Protein AF-A0A925A5L8-F1 (afdb_monomer_lite)

Structure (mmCIF, N/CA/C/O backbone):
data_AF-A0A925A5L8-F1
#
_entry.id   AF-A0A925A5L8-F1
#
loop_
_atom_site.group_PDB
_atom_site.id
_atom_site.type_symbol
_atom_site.label_atom_id
_atom_site.label_alt_id
_atom_site.label_comp_id
_atom_site.label_asym_id
_atom_site.label_entity_id
_atom_site.label_seq_id
_atom_site.pdbx_PDB_ins_code
_atom_site.Cartn_x
_atom_site.Cartn_y
_atom_site.Cartn_z
_atom_site.occupancy
_atom_site.B_iso_or_equiv
_atom_site.auth_seq_id
_atom_site.auth_comp_id
_atom_site.auth_asym_id
_atom_site.auth_atom_id
_atom_site.pdbx_PDB_model_num
ATOM 1 N N . LEU A 1 1 ? 7.480 6.476 -5.214 1.00 48.09 1 LEU A N 1
ATOM 2 C CA . LEU A 1 1 ? 8.829 6.041 -4.747 1.00 48.09 1 LEU A CA 1
ATOM 3 C C . LEU A 1 1 ? 9.610 5.306 -5.836 1.00 48.09 1 LEU A C 1
ATOM 5 O O . LEU A 1 1 ? 10.819 5.448 -5.849 1.00 48.09 1 LEU A O 1
ATOM 9 N N . SER A 1 2 ? 8.971 4.577 -6.761 1.00 47.75 2 SER A N 1
ATOM 10 C CA . SER A 1 2 ? 9.674 3.862 -7.842 1.00 47.75 2 SER A CA 1
ATOM 11 C C . SER A 1 2 ? 10.410 4.796 -8.811 1.00 47.75 2 SER A C 1
ATOM 13 O O . SER A 1 2 ? 11.570 4.547 -9.105 1.00 47.75 2 SER A O 1
ATOM 15 N N . MET A 1 3 ? 9.821 5.923 -9.235 1.00 49.47 3 MET A N 1
ATOM 16 C CA . MET A 1 3 ? 10.511 6.855 -10.150 1.00 49.47 3 MET A CA 1
ATOM 17 C C . MET A 1 3 ? 11.593 7.700 -9.459 1.00 49.47 3 MET A C 1
ATOM 19 O O . MET A 1 3 ? 12.655 7.947 -10.024 1.00 49.47 3 MET A O 1
ATOM 23 N N . VAL A 1 4 ? 11.350 8.132 -8.217 1.00 52.34 4 VAL A N 1
ATOM 24 C CA . VAL A 1 4 ? 12.328 8.904 -7.427 1.00 52.34 4 VAL A CA 1
ATOM 25 C C . VAL A 1 4 ? 13.452 7.988 -6.921 1.00 52.34 4 VAL A C 1
ATOM 27 O O . VAL A 1 4 ? 14.623 8.332 -7.025 1.00 52.34 4 VAL A O 1
ATOM 30 N N . GLY A 1 5 ? 13.117 6.786 -6.454 1.00 51.62 5 GLY A N 1
ATOM 31 C CA . GLY A 1 5 ? 14.061 5.752 -6.029 1.00 51.62 5 GLY A CA 1
ATOM 32 C C . GLY A 1 5 ? 14.889 5.182 -7.180 1.00 51.62 5 GLY A C 1
ATOM 33 O O . GLY A 1 5 ? 16.072 4.952 -6.987 1.00 51.62 5 GLY A O 1
ATOM 34 N N . ALA A 1 6 ? 14.342 5.052 -8.394 1.00 55.88 6 ALA A N 1
ATOM 35 C CA . ALA A 1 6 ? 15.141 4.695 -9.571 1.00 55.88 6 ALA A CA 1
ATOM 36 C C . ALA A 1 6 ? 16.115 5.818 -9.977 1.00 55.88 6 ALA A C 1
ATOM 38 O O . ALA A 1 6 ? 17.250 5.545 -10.356 1.00 55.88 6 ALA A O 1
ATOM 39 N N . LYS A 1 7 ? 15.710 7.091 -9.848 1.00 53.28 7 LYS A N 1
ATOM 40 C CA . LYS A 1 7 ? 16.548 8.250 -10.207 1.00 53.28 7 LYS A CA 1
ATOM 41 C C . LYS A 1 7 ? 17.659 8.550 -9.187 1.00 53.28 7 LYS A C 1
ATOM 43 O O . LYS A 1 7 ? 18.732 9.003 -9.577 1.00 53.28 7 LYS A O 1
ATOM 48 N N . TYR A 1 8 ? 17.420 8.303 -7.897 1.00 58.38 8 TYR A N 1
ATOM 49 C CA . TYR A 1 8 ? 18.372 8.572 -6.805 1.00 58.38 8 TYR A CA 1
ATOM 50 C C . TYR A 1 8 ? 18.897 7.302 -6.111 1.00 58.38 8 TYR A C 1
ATOM 52 O O . TYR A 1 8 ? 19.607 7.397 -5.113 1.00 58.38 8 TYR A O 1
ATOM 60 N N . GLY A 1 9 ? 18.585 6.112 -6.632 1.00 56.62 9 GLY A N 1
ATOM 61 C CA . GLY A 1 9 ? 18.950 4.823 -6.030 1.00 56.62 9 GLY A CA 1
ATOM 62 C C . GLY A 1 9 ? 20.456 4.596 -5.917 1.00 56.62 9 GLY A C 1
ATOM 63 O O . GLY A 1 9 ? 20.902 3.906 -5.004 1.00 56.62 9 GLY A O 1
ATOM 64 N N . TRP A 1 10 ? 21.242 5.264 -6.769 1.00 61.19 10 TRP A N 1
ATOM 65 C CA . TRP A 1 10 ? 22.705 5.266 -6.716 1.00 61.19 10 TRP A CA 1
ATOM 66 C C . TRP A 1 10 ? 23.271 5.924 -5.444 1.00 61.19 10 TRP A C 1
ATOM 68 O O . TRP A 1 10 ? 24.352 5.549 -5.006 1.00 61.19 10 TRP A O 1
ATOM 78 N N . ILE A 1 11 ? 22.544 6.862 -4.819 1.00 66.69 11 ILE A N 1
ATOM 79 C CA . ILE A 1 11 ? 22.973 7.540 -3.578 1.00 66.69 11 ILE A CA 1
ATOM 80 C C . ILE A 1 11 ? 22.795 6.627 -2.360 1.00 66.69 11 ILE A C 1
ATOM 82 O O . ILE A 1 11 ? 23.569 6.700 -1.411 1.00 66.69 11 ILE A O 1
ATOM 86 N N . LEU A 1 12 ? 21.771 5.772 -2.379 1.00 62.06 12 LEU A N 1
ATOM 87 C CA . LEU A 1 12 ? 21.395 4.922 -1.245 1.00 62.06 12 LEU A CA 1
ATOM 88 C C . LEU A 1 12 ? 21.796 3.453 -1.428 1.00 62.06 12 LEU A C 1
ATOM 90 O O . LEU A 1 12 ? 21.425 2.630 -0.597 1.00 62.06 12 LEU A O 1
ATOM 94 N N . ASN A 1 13 ? 22.528 3.124 -2.501 1.00 65.69 13 ASN A N 1
ATOM 95 C CA . ASN A 1 13 ? 22.842 1.746 -2.896 1.00 65.69 13 ASN A CA 1
ATOM 96 C C . ASN A 1 13 ? 21.574 0.863 -2.895 1.00 65.69 13 ASN A C 1
ATOM 98 O O . ASN A 1 13 ? 21.526 -0.224 -2.322 1.00 65.69 13 ASN A O 1
ATOM 102 N N . TYR A 1 14 ? 20.493 1.421 -3.446 1.00 66.50 14 TYR A N 1
ATOM 103 C CA . TYR A 1 14 ? 19.144 0.892 -3.302 1.00 66.50 14 TYR A CA 1
ATOM 104 C C . TYR A 1 14 ? 18.935 -0.302 -4.237 1.00 66.50 14 TYR A C 1
ATOM 106 O O . TYR A 1 14 ? 18.899 -0.140 -5.457 1.00 66.50 14 TYR A O 1
ATOM 114 N N . ASP A 1 15 ? 18.767 -1.494 -3.665 1.00 79.94 15 ASP A N 1
ATOM 115 C CA . ASP A 1 15 ? 18.407 -2.694 -4.418 1.00 79.94 15 ASP A CA 1
ATOM 116 C C . ASP A 1 15 ? 16.926 -2.637 -4.828 1.00 79.94 15 ASP A C 1
ATOM 118 O O . ASP A 1 15 ? 16.014 -3.014 -4.085 1.00 79.94 15 ASP A O 1
ATOM 122 N N . ILE A 1 16 ? 16.700 -2.123 -6.038 1.00 79.56 16 ILE A N 1
ATOM 123 C CA . ILE A 1 16 ? 15.372 -1.958 -6.636 1.00 79.56 16 ILE A CA 1
ATOM 124 C C . ILE A 1 16 ? 14.683 -3.316 -6.821 1.00 79.56 16 ILE A C 1
ATOM 126 O O . ILE A 1 16 ? 13.466 -3.398 -6.657 1.00 79.56 16 ILE A O 1
ATOM 130 N N . ALA A 1 17 ? 15.437 -4.377 -7.123 1.00 81.75 17 ALA A N 1
ATOM 131 C CA . ALA A 1 17 ? 14.875 -5.706 -7.344 1.00 81.75 17 ALA A CA 1
ATOM 132 C C . ALA A 1 17 ? 14.349 -6.300 -6.034 1.00 81.75 17 ALA A C 1
ATOM 134 O O . ALA A 1 17 ? 13.213 -6.775 -5.975 1.00 81.75 17 ALA A O 1
ATOM 135 N N . THR A 1 18 ? 15.131 -6.198 -4.957 1.00 84.94 18 THR A N 1
ATOM 136 C CA . THR A 1 18 ? 14.689 -6.627 -3.624 1.00 84.94 18 THR A CA 1
ATOM 137 C C . THR A 1 18 ? 13.505 -5.792 -3.132 1.00 84.94 18 THR A C 1
ATOM 139 O O . THR A 1 18 ? 12.550 -6.345 -2.585 1.00 84.94 18 THR A O 1
ATOM 142 N N . ALA A 1 19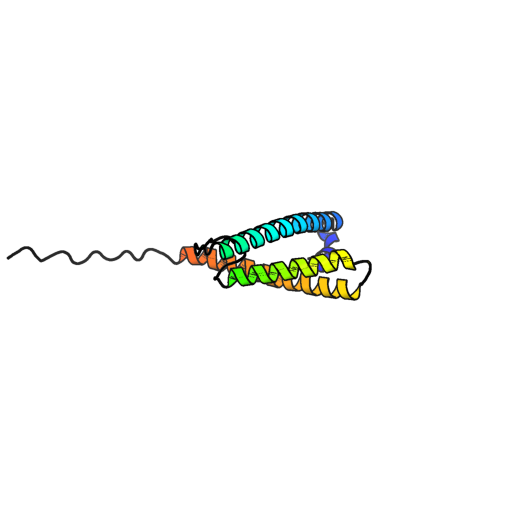 ? 13.509 -4.475 -3.357 1.00 83.94 19 ALA A N 1
ATOM 143 C CA . ALA A 1 19 ? 12.395 -3.607 -2.975 1.00 83.94 19 ALA A CA 1
ATOM 144 C C . ALA A 1 19 ? 11.090 -3.958 -3.711 1.00 83.94 19 ALA A C 1
ATOM 146 O O . ALA A 1 19 ? 10.033 -4.028 -3.079 1.00 83.94 19 ALA A O 1
ATOM 147 N N . ASP A 1 20 ? 11.161 -4.209 -5.021 1.00 84.75 20 ASP A N 1
ATOM 148 C CA . ASP A 1 20 ? 10.014 -4.640 -5.825 1.00 84.75 20 ASP A CA 1
ATOM 149 C C . ASP A 1 20 ? 9.495 -6.010 -5.366 1.00 84.75 20 ASP A C 1
ATOM 151 O O . ASP A 1 20 ? 8.298 -6.178 -5.124 1.00 84.75 20 ASP A O 1
ATOM 155 N N . TYR A 1 21 ? 10.394 -6.967 -5.127 1.00 88.31 21 TYR A N 1
ATOM 156 C CA . TYR A 1 21 ? 10.027 -8.283 -4.608 1.00 88.31 21 TYR A CA 1
ATOM 157 C C . TYR A 1 21 ? 9.306 -8.192 -3.255 1.00 88.31 21 TYR A C 1
ATOM 159 O O . TYR A 1 21 ? 8.210 -8.733 -3.090 1.00 88.31 21 TYR A O 1
ATOM 167 N N . ILE A 1 22 ? 9.880 -7.459 -2.296 1.00 91.56 22 ILE A N 1
ATOM 168 C CA . ILE A 1 22 ? 9.284 -7.252 -0.971 1.00 91.56 22 ILE A CA 1
ATOM 169 C C . ILE A 1 22 ? 7.916 -6.578 -1.107 1.00 91.56 22 ILE A C 1
ATOM 171 O O . ILE A 1 22 ? 6.943 -7.049 -0.516 1.00 91.56 22 ILE A O 1
ATOM 175 N N . HIS A 1 23 ? 7.810 -5.513 -1.906 1.00 92.69 23 HIS A N 1
ATOM 176 C CA . HIS A 1 23 ? 6.545 -4.817 -2.131 1.00 92.69 23 HIS A CA 1
ATOM 177 C C . HIS A 1 23 ? 5.455 -5.770 -2.634 1.00 92.69 23 HIS A C 1
ATOM 179 O O . HIS A 1 23 ? 4.360 -5.787 -2.071 1.00 92.69 23 HIS A O 1
ATOM 185 N N . ARG A 1 24 ? 5.764 -6.612 -3.626 1.00 90.94 24 ARG A N 1
ATOM 186 C CA . ARG A 1 24 ? 4.831 -7.600 -4.191 1.00 90.94 24 ARG A CA 1
ATOM 187 C C . ARG A 1 24 ? 4.398 -8.657 -3.177 1.00 90.94 24 ARG A C 1
ATOM 189 O O . ARG A 1 24 ? 3.209 -8.966 -3.094 1.00 90.94 24 ARG A O 1
ATOM 196 N N . VAL A 1 25 ? 5.329 -9.180 -2.378 1.00 93.94 25 VAL A N 1
ATOM 197 C CA . VAL A 1 25 ? 5.025 -10.167 -1.326 1.00 93.94 25 VAL A CA 1
ATOM 198 C C . VAL A 1 25 ? 4.094 -9.568 -0.271 1.00 93.94 25 VAL A C 1
ATOM 200 O O . VAL A 1 25 ? 3.056 -10.153 0.047 1.00 93.94 25 VAL A O 1
ATOM 203 N N . PHE A 1 26 ? 4.415 -8.379 0.242 1.00 94.25 26 PHE A N 1
ATOM 204 C CA . PHE A 1 26 ? 3.563 -7.704 1.222 1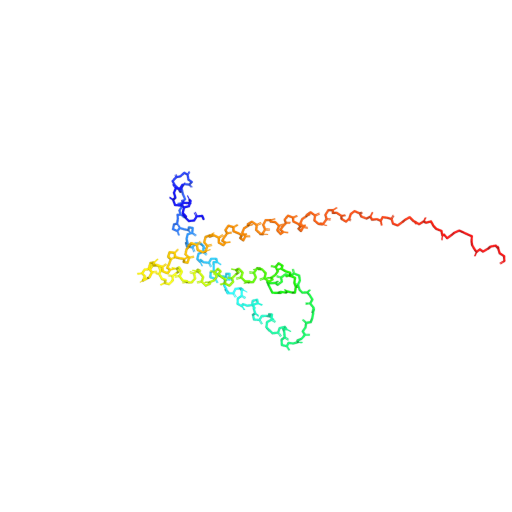.00 94.25 26 PHE A CA 1
ATOM 205 C C . PHE A 1 26 ? 2.219 -7.280 0.626 1.00 94.25 26 PHE A C 1
ATOM 207 O O . PHE A 1 26 ? 1.203 -7.377 1.314 1.00 94.25 26 PHE A O 1
ATOM 214 N N . ALA A 1 27 ? 2.179 -6.876 -0.646 1.00 92.81 27 ALA A N 1
ATOM 215 C CA . ALA A 1 27 ? 0.936 -6.576 -1.346 1.00 92.81 27 ALA A CA 1
ATOM 216 C C . ALA A 1 27 ? 0.032 -7.814 -1.426 1.00 92.81 27 ALA A C 1
ATOM 218 O O . ALA A 1 27 ? -1.149 -7.715 -1.102 1.00 92.81 27 ALA A O 1
ATOM 219 N N . ALA A 1 28 ? 0.573 -8.988 -1.764 1.00 92.88 28 ALA A N 1
ATOM 220 C CA . ALA A 1 28 ? -0.198 -10.231 -1.808 1.00 92.88 28 ALA A CA 1
ATOM 221 C C . ALA A 1 28 ? -0.806 -10.586 -0.438 1.00 92.88 28 ALA A C 1
ATOM 223 O O . ALA A 1 28 ? -2.005 -10.856 -0.342 1.00 92.88 28 ALA A O 1
ATOM 224 N N . ILE A 1 29 ? -0.010 -10.510 0.637 1.00 94.88 29 ILE A N 1
ATOM 225 C CA . ILE A 1 29 ? -0.494 -10.715 2.014 1.00 94.88 29 ILE A CA 1
ATOM 226 C C . ILE A 1 29 ? -1.600 -9.705 2.347 1.00 94.88 29 ILE A C 1
ATOM 228 O O . ILE A 1 29 ? -2.647 -10.072 2.885 1.00 94.88 29 ILE A O 1
ATOM 232 N N . TYR A 1 30 ? -1.396 -8.436 1.997 1.00 92.12 30 TYR A N 1
ATOM 233 C CA . TYR A 1 30 ? -2.355 -7.367 2.245 1.00 92.12 30 TYR A CA 1
ATOM 234 C C . TYR A 1 30 ? -3.684 -7.576 1.505 1.00 92.12 30 TYR A C 1
ATOM 236 O O . TYR A 1 30 ? -4.749 -7.379 2.097 1.00 92.12 30 TYR A O 1
ATOM 244 N N . VAL A 1 31 ? -3.655 -8.035 0.249 1.00 93.00 31 VAL A N 1
ATOM 245 C CA . VAL A 1 31 ? -4.868 -8.393 -0.505 1.00 93.00 31 VAL A CA 1
ATOM 246 C C . VAL A 1 31 ? -5.623 -9.526 0.192 1.00 93.00 31 VAL A C 1
ATOM 248 O O . VAL A 1 31 ? -6.831 -9.407 0.390 1.00 93.00 31 VAL A O 1
ATOM 251 N N . ILE A 1 32 ? -4.933 -10.584 0.632 1.00 93.31 32 ILE A N 1
ATOM 252 C CA . ILE A 1 32 ? -5.563 -11.712 1.344 1.00 93.31 32 ILE A CA 1
ATOM 253 C C . ILE A 1 32 ? -6.253 -11.229 2.625 1.00 93.31 32 ILE A C 1
ATOM 255 O O . ILE A 1 32 ? -7.429 -11.522 2.848 1.00 93.31 32 ILE A O 1
ATOM 259 N N . LEU A 1 33 ? -5.553 -10.442 3.448 1.00 90.75 33 LEU A N 1
ATOM 260 C CA . LEU A 1 33 ? -6.117 -9.879 4.678 1.00 90.75 33 LEU A CA 1
ATOM 261 C C . LEU A 1 33 ? -7.318 -8.970 4.395 1.00 90.75 33 LEU A C 1
ATOM 263 O O . LEU A 1 33 ? -8.305 -9.003 5.131 1.00 90.75 33 LEU A O 1
ATOM 267 N N . THR A 1 34 ? -7.264 -8.200 3.309 1.00 89.25 34 THR A N 1
ATOM 268 C CA . THR A 1 34 ? -8.367 -7.336 2.879 1.00 89.25 34 THR A CA 1
ATOM 269 C C . THR A 1 34 ? -9.591 -8.161 2.490 1.00 89.25 34 THR A C 1
ATOM 271 O O . THR A 1 34 ? -10.696 -7.850 2.929 1.00 89.25 34 THR A O 1
ATOM 274 N N . VAL A 1 35 ? -9.421 -9.241 1.724 1.00 89.44 35 VAL A N 1
ATOM 275 C CA . VAL A 1 35 ? -10.525 -10.140 1.345 1.00 89.44 35 VAL A CA 1
ATOM 276 C C . VAL A 1 35 ? -11.161 -10.780 2.580 1.00 89.44 35 VAL A C 1
ATOM 278 O O . VAL A 1 35 ? -12.387 -10.797 2.695 1.00 89.44 35 VAL A O 1
ATOM 281 N N . ILE A 1 36 ? -10.352 -11.241 3.538 1.00 89.88 36 ILE A N 1
ATOM 282 C CA . ILE A 1 36 ? -10.849 -11.782 4.813 1.00 89.88 36 ILE A CA 1
ATOM 283 C C . ILE A 1 36 ? -11.648 -10.716 5.577 1.00 89.88 36 ILE A C 1
ATOM 285 O O . ILE A 1 36 ? -12.742 -11.000 6.069 1.00 89.88 36 ILE A O 1
ATOM 289 N N . ALA A 1 37 ? -11.143 -9.481 5.646 1.00 85.19 37 ALA A N 1
ATOM 290 C CA . ALA A 1 37 ? -11.820 -8.378 6.323 1.00 85.19 37 ALA A CA 1
ATOM 291 C C . ALA A 1 37 ? -13.163 -8.019 5.663 1.00 85.19 37 ALA A C 1
ATOM 293 O O . ALA A 1 37 ? -14.150 -7.798 6.366 1.00 85.19 37 ALA A O 1
ATOM 294 N N . ILE A 1 38 ? -13.223 -8.017 4.327 1.00 84.94 38 ILE A N 1
ATOM 295 C CA . ILE A 1 38 ? -14.468 -7.833 3.568 1.00 84.94 38 ILE A CA 1
ATOM 296 C C . ILE A 1 38 ? -15.450 -8.964 3.884 1.00 84.94 38 ILE A C 1
ATOM 298 O O . ILE A 1 38 ? -16.609 -8.694 4.194 1.00 84.94 38 ILE A O 1
ATOM 302 N N . GLY A 1 39 ? -14.996 -10.220 3.853 1.00 85.00 39 GLY A N 1
ATOM 303 C CA . GLY A 1 39 ? -15.830 -11.382 4.161 1.00 85.00 39 GLY A CA 1
ATOM 304 C C . GLY A 1 39 ? -16.435 -11.314 5.564 1.00 85.00 39 GLY A C 1
ATOM 305 O O . GLY A 1 39 ? -17.632 -11.548 5.737 1.00 85.00 39 GLY A O 1
ATOM 306 N N . TYR A 1 40 ? -15.640 -10.914 6.557 1.00 84.56 40 TYR A N 1
ATOM 307 C CA . TYR A 1 40 ? -16.115 -10.720 7.926 1.00 84.56 40 TYR A CA 1
ATOM 308 C C . TYR A 1 40 ? -17.215 -9.651 8.016 1.00 84.56 40 TYR A C 1
ATOM 310 O O . TYR A 1 40 ? -18.238 -9.861 8.668 1.00 84.56 40 TYR A O 1
ATOM 318 N N . GLU A 1 41 ? -17.046 -8.527 7.322 1.00 77.81 41 GLU A N 1
ATOM 319 C CA . GLU A 1 41 ? -18.024 -7.433 7.312 1.00 77.81 41 GLU A CA 1
ATOM 320 C C . GLU A 1 41 ? -19.315 -7.804 6.571 1.00 77.81 41 GLU A C 1
ATOM 322 O O . GLU A 1 41 ? -20.408 -7.497 7.051 1.00 77.81 41 GLU A O 1
ATOM 327 N N . VAL A 1 42 ? -19.229 -8.571 5.480 1.00 82.50 42 VAL A N 1
ATOM 328 C CA . VAL A 1 42 ? -20.412 -9.144 4.813 1.00 82.50 42 VAL A CA 1
ATOM 329 C C . VAL A 1 42 ? -21.163 -10.087 5.756 1.00 82.50 42 VAL A C 1
ATOM 331 O O . VAL A 1 42 ? -22.376 -9.953 5.925 1.00 82.50 42 VAL A O 1
ATOM 334 N N . MET A 1 43 ? -20.466 -11.009 6.430 1.00 82.94 43 MET A N 1
ATOM 335 C CA . MET A 1 43 ? -21.091 -11.922 7.398 1.00 82.94 43 MET A CA 1
ATOM 336 C C . MET A 1 43 ? -21.766 -11.170 8.547 1.00 82.94 43 MET A C 1
ATOM 338 O O . MET A 1 43 ? -22.840 -11.561 9.011 1.00 82.94 43 MET A O 1
ATOM 342 N N . ARG A 1 44 ? -21.149 -10.085 9.009 1.00 78.00 44 ARG A N 1
ATOM 343 C CA . ARG A 1 44 ? -21.687 -9.233 10.066 1.00 78.00 44 ARG A CA 1
ATOM 344 C C . ARG A 1 44 ? -22.946 -8.488 9.617 1.00 78.00 44 ARG A C 1
ATOM 346 O O . ARG A 1 44 ? -23.923 -8.455 10.366 1.00 78.00 44 ARG A O 1
ATOM 353 N N . ALA A 1 45 ? -22.952 -7.961 8.392 1.00 78.38 45 ALA A N 1
ATOM 354 C CA . ALA A 1 45 ? -24.123 -7.327 7.788 1.00 78.38 45 ALA A CA 1
ATOM 355 C C . ALA A 1 45 ? -25.297 -8.312 7.654 1.00 78.38 45 ALA A C 1
ATOM 357 O O . ALA A 1 45 ? -26.426 -7.975 8.010 1.00 78.38 45 ALA A O 1
ATOM 358 N N . VAL A 1 46 ? -25.027 -9.555 7.238 1.00 85.06 46 VAL A N 1
ATOM 359 C CA . VAL A 1 46 ? -26.035 -10.631 7.173 1.00 85.06 46 VAL A CA 1
ATOM 360 C C . VAL A 1 46 ? -26.607 -10.949 8.558 1.00 85.06 46 VAL A C 1
ATOM 362 O O . VAL A 1 46 ? -27.815 -11.129 8.702 1.00 85.06 46 VAL A O 1
ATOM 365 N N . LYS A 1 47 ? -25.763 -10.965 9.597 1.00 87.38 47 LYS A N 1
ATOM 366 C CA . LYS A 1 47 ? -26.171 -11.218 10.990 1.00 87.38 47 LYS A CA 1
ATOM 367 C C . LYS A 1 47 ? -26.812 -10.012 11.693 1.00 87.38 47 LYS A C 1
ATOM 369 O O . LYS A 1 47 ? -27.215 -10.157 12.843 1.00 87.38 47 LYS A O 1
ATOM 374 N N . ARG A 1 48 ? -26.923 -8.852 11.027 1.00 78.50 48 ARG A N 1
ATOM 375 C CA . ARG A 1 48 ? -27.455 -7.590 11.586 1.00 78.50 48 ARG A CA 1
ATOM 376 C C . ARG A 1 48 ? -26.783 -7.178 12.906 1.00 78.50 48 ARG A C 1
ATOM 378 O O . ARG A 1 48 ? -27.442 -6.692 13.820 1.00 78.50 48 ARG A O 1
ATOM 385 N N . ASP A 1 49 ? -25.472 -7.393 13.022 1.00 74.25 49 ASP A N 1
ATOM 386 C CA . ASP A 1 49 ? -24.724 -7.015 14.226 1.00 74.25 49 ASP A CA 1
ATOM 387 C C . ASP A 1 49 ? -24.248 -5.548 14.158 1.00 74.25 49 ASP A C 1
ATOM 389 O O . ASP A 1 49 ? -23.288 -5.195 13.461 1.00 74.25 49 ASP A O 1
ATOM 393 N N . ASP A 1 50 ? -24.905 -4.684 14.932 1.00 67.62 50 ASP A N 1
ATOM 394 C CA . ASP A 1 50 ? -24.654 -3.238 14.993 1.00 67.62 50 ASP A CA 1
ATOM 395 C C . ASP A 1 50 ? -23.444 -2.826 15.863 1.00 67.62 50 ASP A C 1
ATOM 397 O O . ASP A 1 50 ? -23.150 -1.630 16.003 1.00 67.62 50 ASP A O 1
ATOM 401 N N . ARG A 1 51 ? -22.692 -3.772 16.447 1.00 67.81 51 ARG A N 1
ATOM 402 C CA . ARG A 1 51 ? -21.554 -3.462 17.336 1.00 67.81 51 ARG A CA 1
ATOM 403 C C . ARG A 1 51 ? -20.423 -2.729 16.608 1.00 67.81 51 ARG A C 1
ATOM 405 O O . ARG A 1 51 ? -19.784 -3.263 15.713 1.00 67.81 51 ARG A O 1
AT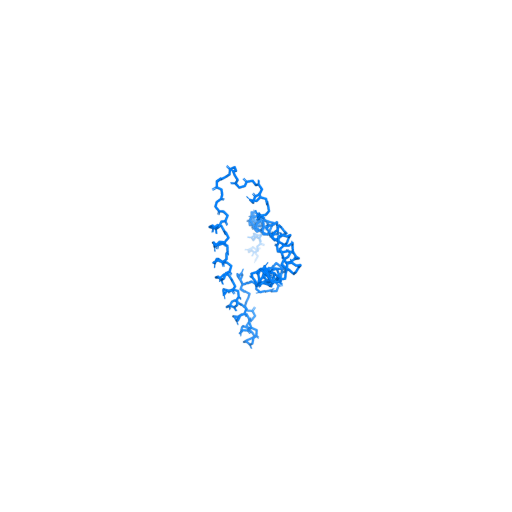OM 412 N N . ARG A 1 52 ? -20.114 -1.492 17.012 1.00 56.22 52 ARG A N 1
ATOM 413 C CA . ARG A 1 52 ? -19.029 -0.691 16.411 1.00 56.22 52 ARG A CA 1
ATOM 414 C C . ARG A 1 52 ? -17.663 -1.332 16.684 1.00 56.22 52 ARG A C 1
ATOM 416 O O . ARG A 1 52 ? -17.179 -1.263 17.808 1.00 56.22 52 ARG A O 1
ATOM 423 N N . LEU A 1 53 ? -17.028 -1.900 15.658 1.00 57.78 53 LEU A N 1
ATOM 424 C CA . LEU A 1 53 ? -15.654 -2.393 15.743 1.00 57.78 53 LEU A CA 1
ATOM 425 C C . LEU A 1 53 ? -14.675 -1.255 15.392 1.00 57.78 53 LEU A C 1
ATOM 427 O O . LEU A 1 53 ? -14.716 -0.747 14.271 1.00 57.78 53 LEU A O 1
ATOM 431 N N . PRO A 1 54 ? -13.804 -0.829 16.326 1.00 52.53 54 PRO A N 1
ATOM 432 C CA . PRO A 1 54 ? -12.940 0.340 16.139 1.00 52.53 54 PRO A CA 1
ATOM 433 C C . PRO A 1 54 ? -11.762 0.135 15.169 1.00 52.53 54 PRO A C 1
ATOM 435 O O . PRO A 1 54 ? -11.023 1.086 14.938 1.00 52.53 54 PRO A O 1
ATOM 438 N N . TRP A 1 55 ? -11.594 -1.062 14.594 1.00 52.03 55 TRP A N 1
ATOM 439 C CA . TRP A 1 55 ? -10.401 -1.437 13.816 1.00 52.03 55 TRP A CA 1
ATOM 440 C C . TRP A 1 55 ? -10.675 -2.110 12.463 1.00 52.03 55 TRP A C 1
ATOM 442 O O . TRP A 1 55 ? -9.733 -2.528 11.798 1.00 52.03 55 TRP A O 1
ATOM 452 N N . PHE A 1 56 ? -11.933 -2.209 12.022 1.00 51.66 56 PHE A N 1
ATOM 453 C CA . PHE A 1 56 ? -12.237 -2.754 10.695 1.00 51.66 56 PHE A CA 1
ATOM 454 C C . PHE A 1 56 ? -12.145 -1.682 9.603 1.00 51.66 56 PHE A C 1
ATOM 456 O O . PHE A 1 56 ? -12.530 -0.530 9.812 1.00 51.66 56 PHE A O 1
ATOM 463 N N . ILE A 1 57 ? -11.639 -2.082 8.430 1.00 52.16 57 ILE A N 1
ATOM 464 C CA . ILE A 1 57 ? -11.479 -1.238 7.230 1.00 52.16 57 ILE A CA 1
ATOM 465 C C . ILE A 1 57 ? -12.843 -0.736 6.720 1.00 52.16 57 ILE A C 1
ATOM 467 O O . ILE A 1 57 ? -12.919 0.307 6.083 1.00 52.16 57 ILE A O 1
ATOM 471 N N . ILE A 1 58 ? -13.938 -1.427 7.052 1.00 44.16 58 ILE A N 1
ATOM 472 C CA . ILE A 1 58 ? -15.306 -1.046 6.690 1.00 44.16 58 ILE A CA 1
ATOM 473 C C . ILE A 1 58 ? -16.040 -0.598 7.958 1.00 44.16 58 ILE A C 1
ATOM 475 O O . ILE A 1 58 ? -16.056 -1.293 8.971 1.00 44.16 58 ILE A O 1
ATOM 479 N N . GLY A 1 59 ? -16.651 0.586 7.921 1.00 48.88 59 GLY A N 1
ATOM 480 C CA . GLY A 1 59 ? -17.514 1.061 8.998 1.00 48.88 59 GLY A CA 1
ATOM 481 C C . GLY A 1 59 ? -18.164 2.413 8.699 1.00 48.88 59 GLY A C 1
ATOM 482 O O . GLY A 1 59 ? -17.839 3.075 7.718 1.00 48.88 59 GLY A O 1
ATOM 483 N N . ARG A 1 60 ? -19.119 2.822 9.549 1.00 49.72 60 ARG A N 1
ATOM 484 C CA . ARG A 1 60 ? -19.961 4.031 9.383 1.00 49.72 60 ARG A CA 1
ATOM 485 C C . ARG A 1 60 ? -19.219 5.367 9.567 1.00 49.72 60 ARG A C 1
ATOM 487 O O . ARG A 1 60 ? -19.851 6.416 9.482 1.00 49.72 60 ARG A O 1
ATOM 494 N N . SER A 1 61 ? -17.919 5.358 9.869 1.00 60.56 61 SER A N 1
ATOM 495 C CA . SER A 1 61 ? -17.130 6.584 10.044 1.00 60.56 61 SER A CA 1
ATOM 496 C C . SER A 1 61 ? -16.341 6.914 8.775 1.00 60.56 61 SER A C 1
ATOM 498 O O . SER A 1 61 ? -15.777 6.025 8.142 1.00 60.56 61 SER A O 1
ATOM 500 N N . GLY A 1 62 ? -16.292 8.197 8.400 1.00 67.88 62 GLY A N 1
ATOM 501 C CA . GLY A 1 62 ? -15.809 8.635 7.081 1.00 67.88 62 GLY A CA 1
ATOM 502 C C . GLY A 1 62 ? -14.409 8.140 6.692 1.00 67.88 62 GLY A C 1
ATOM 503 O O . GLY A 1 62 ? -14.172 7.853 5.524 1.00 67.88 62 GLY A O 1
ATOM 504 N N . TYR A 1 63 ? -13.502 7.959 7.659 1.00 80.81 63 TYR A N 1
ATOM 505 C CA . TYR A 1 63 ? -12.151 7.471 7.370 1.00 80.81 63 TYR A CA 1
ATOM 506 C C . TYR A 1 63 ? -12.110 5.987 6.971 1.00 80.81 63 TYR A C 1
ATOM 508 O O . TYR A 1 63 ? -11.289 5.609 6.146 1.00 80.81 63 TYR A O 1
ATOM 516 N N . GLN A 1 64 ? -13.021 5.153 7.485 1.00 76.88 64 GLN A N 1
ATOM 517 C CA . GLN A 1 64 ? -13.087 3.731 7.120 1.00 76.88 64 GLN A CA 1
ATOM 518 C C . GLN A 1 64 ? -13.508 3.566 5.654 1.00 76.88 64 GLN A C 1
ATOM 520 O O . GLN A 1 64 ? -12.834 2.897 4.875 1.00 76.88 64 GLN A O 1
ATOM 525 N N . ILE A 1 65 ? -14.563 4.272 5.234 1.00 79.50 65 ILE A N 1
ATOM 526 C CA . ILE A 1 65 ? -15.009 4.285 3.830 1.00 79.50 65 ILE A CA 1
ATOM 527 C C . ILE A 1 65 ? -13.885 4.774 2.913 1.00 79.50 65 ILE A C 1
ATOM 529 O O . ILE A 1 65 ? -13.632 4.161 1.877 1.00 79.50 65 ILE A O 1
ATOM 533 N N . PHE A 1 66 ? -13.177 5.834 3.319 1.00 87.06 66 PHE A N 1
ATOM 534 C CA . PHE A 1 66 ? -12.007 6.319 2.595 1.00 87.06 66 PHE A CA 1
ATOM 535 C C . PHE A 1 66 ? -10.963 5.208 2.414 1.00 87.06 66 PHE A C 1
ATOM 537 O O . PHE A 1 66 ? -10.614 4.892 1.278 1.00 87.06 66 PHE A O 1
ATOM 544 N N . THR A 1 67 ? -10.534 4.563 3.505 1.00 86.50 67 THR A N 1
ATOM 545 C CA . THR A 1 67 ? -9.534 3.487 3.449 1.00 86.50 67 THR A CA 1
ATOM 546 C C . THR A 1 67 ? -9.983 2.308 2.599 1.00 86.50 67 THR A C 1
ATOM 548 O O . THR A 1 67 ? -9.174 1.746 1.866 1.00 86.50 67 THR A O 1
ATOM 551 N N . PHE A 1 68 ? -11.266 1.949 2.644 1.00 85.56 68 PHE A N 1
ATOM 552 C CA . PHE A 1 68 ? -11.820 0.861 1.851 1.00 85.56 68 PHE A CA 1
ATOM 553 C C . PHE A 1 68 ? -11.740 1.160 0.349 1.00 85.56 68 PHE A C 1
ATOM 555 O O . PHE A 1 68 ? -11.196 0.360 -0.413 1.00 85.56 68 PHE A O 1
ATOM 562 N N . ILE A 1 69 ? -12.208 2.339 -0.071 1.00 89.69 69 ILE A N 1
ATOM 563 C CA . ILE A 1 69 ? -12.186 2.753 -1.480 1.00 89.69 69 ILE A CA 1
ATOM 564 C C . ILE A 1 69 ? -10.748 2.819 -1.994 1.00 89.69 69 ILE A C 1
ATOM 566 O O . ILE A 1 69 ? -10.444 2.263 -3.048 1.00 89.69 69 ILE A O 1
ATOM 570 N N . THR A 1 70 ? -9.841 3.453 -1.247 1.00 92.81 70 THR A N 1
ATOM 571 C CA . THR A 1 70 ? -8.443 3.562 -1.680 1.00 92.81 70 THR A CA 1
ATOM 572 C C . THR A 1 70 ? -7.759 2.204 -1.763 1.00 92.81 70 THR A C 1
ATOM 574 O O . THR A 1 70 ? -6.981 1.974 -2.683 1.00 92.81 70 THR A O 1
ATOM 577 N N . THR A 1 71 ? -8.088 1.285 -0.852 1.00 91.88 71 THR A N 1
ATOM 578 C CA . THR A 1 71 ? -7.578 -0.093 -0.872 1.00 91.88 71 THR A CA 1
ATOM 579 C C . THR A 1 71 ? -8.014 -0.825 -2.138 1.00 91.88 71 THR A C 1
ATOM 581 O O . THR A 1 71 ? -7.180 -1.424 -2.812 1.00 91.88 71 THR A O 1
ATOM 584 N N . LEU A 1 72 ? -9.292 -0.729 -2.517 1.00 92.12 72 LEU A N 1
ATOM 585 C CA . LEU A 1 72 ? -9.786 -1.332 -3.757 1.00 92.12 72 LEU A CA 1
ATOM 586 C C . LEU A 1 72 ? -9.075 -0.766 -4.990 1.00 92.12 72 LEU A C 1
ATOM 588 O O . LEU A 1 72 ? -8.663 -1.529 -5.863 1.00 92.12 72 LEU A O 1
ATOM 592 N N . ILE A 1 73 ? -8.878 0.554 -5.047 1.00 95.06 73 ILE A N 1
ATOM 593 C CA . ILE A 1 73 ? -8.167 1.186 -6.165 1.00 95.06 73 ILE A CA 1
ATOM 594 C C . ILE A 1 73 ? -6.708 0.708 -6.220 1.00 95.06 73 ILE A C 1
ATOM 596 O O . ILE A 1 73 ? -6.219 0.409 -7.310 1.00 95.06 73 ILE A O 1
ATOM 600 N N . PHE A 1 74 ? -6.016 0.572 -5.082 1.00 95.31 74 PHE A N 1
ATOM 601 C CA . PHE A 1 74 ? -4.654 0.020 -5.048 1.00 95.31 74 PHE A CA 1
ATOM 602 C C . PHE A 1 74 ? -4.584 -1.426 -5.526 1.00 95.31 74 PHE A C 1
ATOM 604 O O . PHE A 1 74 ? -3.665 -1.758 -6.270 1.00 95.31 74 PHE A O 1
ATOM 611 N N . ILE A 1 75 ? -5.546 -2.269 -5.147 1.00 95.00 75 ILE A N 1
ATOM 612 C CA . ILE A 1 75 ? -5.604 -3.664 -5.602 1.00 95.00 75 ILE A CA 1
ATOM 613 C C . ILE A 1 75 ? -5.791 -3.715 -7.119 1.00 95.00 75 ILE A C 1
ATOM 615 O O . ILE A 1 75 ? -5.042 -4.407 -7.802 1.00 95.00 75 ILE A O 1
ATOM 619 N N . ILE A 1 76 ? -6.748 -2.953 -7.656 1.00 95.69 76 ILE A N 1
ATOM 620 C CA . ILE A 1 76 ? -7.039 -2.936 -9.097 1.00 95.69 76 ILE A CA 1
ATOM 621 C C . ILE A 1 76 ? -5.832 -2.416 -9.881 1.00 95.69 76 ILE A C 1
ATOM 623 O O . ILE A 1 76 ? -5.364 -3.070 -10.808 1.00 95.69 76 ILE A O 1
ATOM 627 N N . THR A 1 77 ? -5.299 -1.256 -9.499 1.00 96.06 77 THR A N 1
ATOM 628 C CA . THR A 1 77 ? -4.146 -0.662 -10.192 1.00 96.06 77 THR A CA 1
ATOM 629 C C . THR A 1 77 ? -2.892 -1.521 -10.048 1.00 96.06 77 THR A C 1
ATOM 631 O O . THR A 1 77 ? -2.193 -1.717 -11.035 1.00 96.06 77 THR A O 1
ATOM 634 N N . GLY A 1 78 ? -2.636 -2.105 -8.875 1.00 94.06 78 GLY A N 1
ATOM 635 C CA . GLY A 1 78 ? -1.518 -3.027 -8.658 1.00 94.06 78 GLY A CA 1
ATOM 636 C C . GLY A 1 78 ? -1.630 -4.300 -9.500 1.00 94.06 78 GLY A C 1
ATOM 637 O O . GLY A 1 78 ? -0.642 -4.730 -10.087 1.00 94.06 78 GLY A O 1
ATOM 638 N N . ALA A 1 79 ? -2.836 -4.862 -9.634 1.00 94.44 79 ALA A N 1
ATOM 639 C CA . ALA A 1 79 ? -3.086 -6.015 -10.497 1.00 94.44 79 ALA A CA 1
ATOM 640 C C . ALA A 1 79 ? -2.885 -5.684 -11.984 1.00 94.44 79 ALA A C 1
ATOM 642 O O . ALA A 1 79 ? -2.275 -6.476 -12.700 1.00 94.44 79 ALA A O 1
ATOM 643 N N . ILE A 1 80 ? -3.340 -4.511 -12.445 1.00 94.81 80 ILE A N 1
ATOM 644 C CA . ILE A 1 80 ? -3.104 -4.056 -13.826 1.00 94.81 80 ILE A CA 1
ATOM 645 C C . ILE A 1 80 ? -1.605 -3.895 -14.080 1.00 94.81 80 ILE A C 1
ATOM 647 O O . ILE A 1 80 ? -1.114 -4.395 -15.085 1.00 94.81 80 ILE A O 1
ATOM 651 N N . VAL A 1 81 ? -0.862 -3.251 -13.173 1.00 93.69 81 VAL A N 1
ATOM 652 C CA . VAL A 1 81 ? 0.596 -3.123 -13.321 1.00 93.69 81 VAL A CA 1
ATOM 653 C C . VAL A 1 81 ? 1.249 -4.498 -13.382 1.00 93.69 81 VAL A C 1
ATOM 655 O O . VAL A 1 81 ? 2.047 -4.737 -14.276 1.00 93.69 81 VAL A O 1
ATOM 658 N N . TRP A 1 82 ? 0.881 -5.424 -12.496 1.00 92.00 82 TRP A N 1
ATOM 659 C CA . TRP A 1 82 ? 1.475 -6.760 -12.479 1.00 92.00 82 TRP A CA 1
ATOM 660 C C . TRP A 1 82 ? 1.220 -7.530 -13.780 1.00 92.00 82 TRP A C 1
ATOM 662 O O . TRP A 1 82 ? 2.139 -8.128 -14.331 1.00 92.00 82 TRP A O 1
ATOM 672 N N . LEU A 1 83 ? -0.024 -7.544 -14.263 1.00 92.56 83 LEU A N 1
ATOM 673 C CA . LEU A 1 83 ? -0.438 -8.397 -15.381 1.00 92.56 83 LEU A CA 1
ATOM 674 C C . LEU A 1 83 ? -0.170 -7.773 -16.755 1.00 92.56 83 LEU A C 1
ATOM 676 O O . LEU A 1 83 ? 0.004 -8.499 -17.733 1.00 92.56 83 LEU A O 1
ATOM 680 N N . CYS A 1 84 ? -0.168 -6.442 -16.851 1.00 92.69 84 CYS A N 1
ATOM 681 C CA . CYS A 1 84 ? -0.102 -5.736 -18.129 1.00 92.69 84 CYS A CA 1
ATOM 682 C C . CYS A 1 84 ? 1.268 -5.131 -18.446 1.00 92.69 84 CYS A C 1
ATOM 684 O O . CYS A 1 84 ? 1.414 -4.589 -19.539 1.00 92.69 84 CYS A O 1
ATOM 686 N N . MET A 1 85 ? 2.259 -5.221 -17.548 1.00 87.62 85 MET A N 1
ATOM 687 C CA . MET A 1 85 ? 3.572 -4.585 -17.740 1.00 87.62 85 MET A CA 1
ATOM 688 C C . MET A 1 85 ? 4.248 -4.976 -19.060 1.00 87.62 85 MET A C 1
ATOM 690 O O . MET A 1 85 ? 4.805 -4.107 -19.719 1.00 87.62 85 MET A O 1
ATOM 694 N N . ASP A 1 86 ? 4.123 -6.241 -19.470 1.00 88.62 86 ASP A N 1
ATOM 695 C CA . ASP A 1 86 ? 4.787 -6.775 -20.669 1.00 88.62 86 ASP A CA 1
ATOM 696 C C . ASP A 1 86 ? 3.857 -6.890 -21.893 1.00 88.62 86 ASP A C 1
ATOM 698 O O . ASP A 1 86 ? 4.290 -7.289 -22.971 1.00 88.62 86 ASP A O 1
ATOM 702 N N . THR A 1 87 ? 2.560 -6.596 -21.740 1.00 92.00 87 THR A N 1
ATOM 703 C CA . THR A 1 87 ? 1.545 -6.849 -22.785 1.00 92.00 87 THR A CA 1
ATOM 704 C C . THR A 1 87 ? 0.785 -5.605 -23.224 1.00 92.00 87 THR A C 1
ATOM 706 O O . THR A 1 87 ? 0.397 -5.500 -24.387 1.00 92.00 87 THR A O 1
ATOM 709 N N . ASN A 1 88 ? 0.546 -4.656 -22.319 1.00 93.69 88 ASN A N 1
ATOM 710 C CA . ASN A 1 88 ? -0.192 -3.433 -22.605 1.00 93.69 88 ASN A CA 1
ATOM 711 C C . ASN A 1 88 ? 0.423 -2.261 -21.836 1.00 93.69 88 ASN A C 1
ATOM 713 O O . ASN A 1 88 ? -0.033 -1.881 -20.752 1.00 93.69 88 ASN A O 1
ATOM 717 N N . GLU A 1 89 ? 1.453 -1.673 -22.443 1.00 91.94 89 GLU A N 1
ATOM 718 C CA . GLU A 1 89 ? 2.239 -0.582 -21.863 1.00 91.94 89 GLU A CA 1
ATOM 719 C C . GLU A 1 89 ? 1.388 0.653 -21.534 1.00 91.94 89 GLU A C 1
ATOM 721 O O . GLU A 1 89 ? 1.626 1.311 -20.525 1.00 91.94 89 GLU A O 1
ATOM 726 N N . ALA A 1 90 ? 0.352 0.951 -22.329 1.00 92.75 90 ALA A N 1
ATOM 727 C CA . ALA A 1 90 ? -0.536 2.087 -22.077 1.00 92.75 90 ALA A CA 1
ATOM 728 C C . ALA A 1 90 ? -1.370 1.887 -20.800 1.00 92.75 90 ALA A C 1
ATOM 730 O O . ALA A 1 90 ? -1.463 2.790 -19.962 1.00 92.75 90 ALA A O 1
ATOM 731 N N . ALA A 1 91 ? -1.944 0.693 -20.623 1.00 91.44 91 ALA A N 1
ATOM 732 C CA . ALA A 1 91 ? -2.681 0.344 -19.412 1.00 91.44 91 ALA A CA 1
ATOM 733 C C . ALA A 1 91 ? -1.758 0.309 -18.185 1.00 91.44 91 ALA A C 1
ATOM 735 O O . ALA A 1 91 ? -2.113 0.847 -17.134 1.00 91.44 91 ALA A O 1
ATOM 736 N N . ALA A 1 92 ? -0.558 -0.261 -18.329 1.00 92.25 92 ALA A N 1
ATOM 737 C CA . ALA A 1 92 ? 0.442 -0.305 -17.268 1.00 92.25 92 ALA A CA 1
ATOM 738 C C . ALA A 1 92 ? 0.916 1.102 -16.862 1.00 92.25 92 ALA A C 1
ATOM 740 O O . ALA A 1 92 ? 0.969 1.405 -15.671 1.00 92.25 92 ALA A O 1
ATOM 741 N N . ALA A 1 93 ? 1.187 1.992 -17.822 1.00 92.31 93 ALA A N 1
ATOM 742 C CA . ALA A 1 93 ? 1.609 3.368 -17.559 1.00 92.31 93 ALA A CA 1
ATOM 743 C C . ALA A 1 93 ? 0.522 4.181 -16.841 1.00 92.31 93 ALA A C 1
ATOM 745 O O . ALA A 1 93 ? 0.808 4.883 -15.867 1.00 92.31 93 ALA A O 1
ATOM 746 N N . PHE A 1 94 ? -0.736 4.057 -17.275 1.00 94.19 94 PHE A N 1
ATOM 747 C CA . PHE A 1 94 ? -1.862 4.695 -16.594 1.00 94.19 94 PHE A CA 1
ATOM 748 C C . PHE A 1 94 ? -2.030 4.163 -15.167 1.00 94.19 94 PHE A C 1
ATOM 750 O O . PHE A 1 94 ? -2.155 4.945 -14.220 1.00 94.19 94 PHE A O 1
ATOM 757 N N . ALA A 1 95 ? -1.987 2.841 -14.995 1.00 95.00 95 ALA A N 1
ATOM 758 C CA . ALA A 1 95 ? -2.103 2.221 -13.685 1.00 95.00 95 ALA A CA 1
ATOM 759 C C . ALA A 1 95 ? -0.954 2.642 -12.759 1.00 95.00 95 ALA A C 1
ATOM 761 O O . ALA A 1 95 ? -1.224 3.010 -11.621 1.00 95.00 95 ALA A O 1
ATOM 762 N N . LEU A 1 96 ? 0.290 2.692 -13.247 1.00 93.69 96 LEU A N 1
ATOM 763 C CA . LEU A 1 96 ? 1.446 3.206 -12.503 1.00 93.69 96 LEU A CA 1
ATOM 764 C C . LEU A 1 96 ? 1.247 4.659 -12.066 1.00 93.69 96 LEU A C 1
ATOM 766 O O . LEU A 1 96 ? 1.493 4.987 -10.904 1.00 93.69 96 LEU A O 1
ATOM 770 N N . PHE A 1 97 ? 0.770 5.521 -12.966 1.00 94.25 97 PHE A N 1
ATOM 771 C CA . PHE A 1 97 ? 0.494 6.919 -12.646 1.00 94.25 97 PHE A CA 1
ATOM 772 C C . PHE A 1 97 ? -0.540 7.041 -11.521 1.00 94.25 97 PHE A C 1
ATOM 774 O O . PHE A 1 97 ? -0.287 7.713 -10.517 1.00 94.25 97 PHE A O 1
ATOM 781 N N . VAL A 1 98 ? -1.684 6.362 -11.649 1.00 95.69 98 VAL A N 1
ATOM 782 C CA . VAL A 1 98 ? -2.744 6.392 -10.629 1.00 95.69 98 VAL A CA 1
ATOM 783 C C . VAL A 1 98 ? -2.252 5.791 -9.314 1.00 95.69 98 VAL A C 1
ATOM 785 O O . VAL A 1 98 ? -2.439 6.406 -8.264 1.00 95.69 98 VAL A O 1
ATOM 788 N N . HIS A 1 99 ? -1.589 4.634 -9.362 1.00 95.12 99 HIS A N 1
ATOM 789 C CA . HIS A 1 99 ? -1.068 3.937 -8.187 1.00 95.12 99 HIS A CA 1
ATOM 790 C C . HIS A 1 99 ? -0.074 4.821 -7.424 1.00 95.12 99 HIS A C 1
ATOM 792 O O . HIS A 1 99 ? -0.152 4.948 -6.200 1.00 95.12 99 HIS A O 1
ATOM 798 N N . GLU A 1 100 ? 0.814 5.526 -8.127 1.00 92.62 100 GLU A N 1
ATOM 799 C CA . GLU A 1 100 ? 1.764 6.431 -7.486 1.00 92.62 100 GLU A CA 1
ATOM 800 C C . GLU A 1 100 ? 1.086 7.685 -6.906 1.00 92.62 100 GLU A C 1
ATOM 802 O O . GLU A 1 100 ? 1.332 8.034 -5.747 1.00 92.62 100 GLU A O 1
ATOM 807 N N . LYS A 1 101 ? 0.222 8.377 -7.663 1.00 94.12 101 LYS A N 1
ATOM 808 C CA . LYS A 1 101 ? -0.434 9.600 -7.157 1.00 94.12 101 LYS A CA 1
ATOM 809 C C . LYS A 1 101 ? -1.354 9.308 -5.980 1.00 94.12 101 LYS A C 1
ATOM 811 O O . LYS A 1 101 ? -1.353 10.064 -5.005 1.00 94.12 101 LYS A O 1
ATOM 816 N N . LEU A 1 102 ? -2.068 8.187 -6.030 1.00 94.19 102 LEU A N 1
ATOM 817 C CA . LEU A 1 102 ? -2.888 7.736 -4.917 1.00 94.19 102 LEU A CA 1
ATOM 818 C C . LEU A 1 102 ? -2.033 7.407 -3.689 1.00 94.19 102 LEU A C 1
ATOM 820 O O . LEU A 1 102 ? -2.434 7.743 -2.578 1.00 94.19 102 LEU A O 1
ATOM 824 N N . THR A 1 103 ? -0.835 6.837 -3.869 1.00 93.00 103 THR A N 1
ATOM 825 C CA . THR A 1 103 ? 0.111 6.579 -2.766 1.00 93.00 103 THR A CA 1
ATOM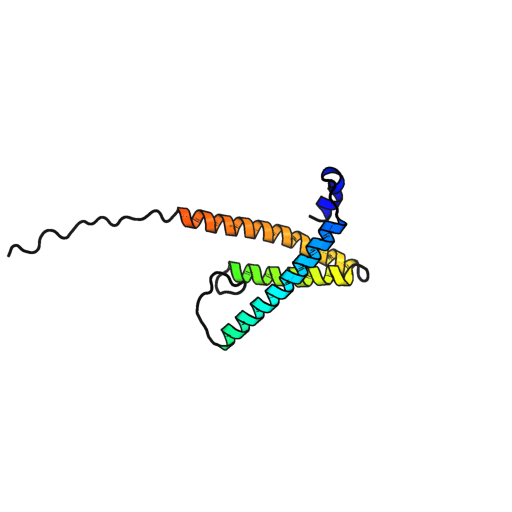 826 C C . THR A 1 103 ? 0.438 7.856 -2.001 1.00 93.00 103 THR A C 1
ATOM 828 O O . THR A 1 103 ? 0.306 7.883 -0.778 1.00 93.00 103 THR A O 1
ATOM 831 N N . TYR A 1 104 ? 0.796 8.941 -2.693 1.00 92.19 104 TYR A N 1
ATOM 832 C CA . TYR A 1 104 ? 1.094 10.211 -2.020 1.00 92.19 104 TYR A CA 1
ATOM 833 C C . TYR A 1 104 ? -0.118 10.773 -1.275 1.00 92.19 104 TYR A C 1
ATOM 835 O O . TYR A 1 104 ? 0.009 11.219 -0.132 1.00 92.19 104 TYR A O 1
ATOM 843 N N . PHE A 1 105 ? -1.297 10.699 -1.891 1.00 93.88 105 PHE A N 1
ATOM 844 C CA . PHE A 1 105 ? -2.534 11.151 -1.266 1.00 93.88 105 PHE A CA 1
ATOM 845 C C . PHE A 1 105 ? -2.871 10.351 0.002 1.00 93.88 105 PHE A C 1
ATOM 847 O O . PHE A 1 105 ? -3.189 10.927 1.045 1.00 93.88 105 PHE A O 1
ATOM 854 N N . VAL A 1 106 ? -2.754 9.024 -0.060 1.00 93.19 106 VAL A N 1
ATOM 855 C CA . VAL A 1 106 ? -3.060 8.129 1.061 1.00 93.19 106 VAL A CA 1
ATOM 856 C C . VAL A 1 106 ? -2.048 8.284 2.186 1.00 93.19 106 VAL A C 1
ATOM 858 O O . VAL A 1 106 ? -2.466 8.379 3.336 1.00 93.19 106 VAL A O 1
ATOM 861 N N . ILE A 1 107 ? -0.749 8.401 1.890 1.00 92.06 107 ILE A N 1
ATOM 862 C CA . ILE A 1 107 ? 0.270 8.665 2.918 1.00 92.06 107 ILE A CA 1
ATOM 863 C C . ILE A 1 107 ? -0.051 9.965 3.667 1.00 92.06 107 ILE A C 1
ATOM 865 O O . ILE A 1 107 ? -0.091 9.963 4.897 1.00 92.06 107 ILE A O 1
ATOM 869 N N . GLY A 1 108 ? -0.348 11.055 2.950 1.00 91.50 108 GLY A N 1
ATOM 870 C CA . GLY A 1 108 ? -0.735 12.325 3.575 1.00 91.50 108 GLY A CA 1
ATOM 871 C C . GLY A 1 108 ? -1.992 12.196 4.442 1.00 91.50 108 GLY A C 1
ATOM 872 O O . GLY A 1 108 ? -2.020 12.670 5.578 1.00 91.50 108 GLY A O 1
ATOM 873 N N . SER A 1 109 ? -3.004 11.482 3.945 1.00 90.62 109 SER A N 1
ATOM 874 C CA . SER A 1 109 ? -4.245 11.202 4.676 1.00 90.62 109 SER A CA 1
ATOM 875 C C . SER A 1 109 ? -4.018 10.357 5.938 1.00 90.62 109 SER A C 1
ATOM 877 O O . SER A 1 109 ? -4.620 10.625 6.978 1.00 90.62 109 SER A O 1
ATOM 879 N N . VAL A 1 110 ? -3.128 9.361 5.893 1.00 88.25 110 VAL A N 1
ATOM 880 C CA . VAL A 1 110 ? -2.744 8.531 7.050 1.00 88.25 110 VAL A CA 1
ATOM 881 C C . VAL A 1 110 ? -1.997 9.351 8.093 1.00 88.25 110 VAL A C 1
ATOM 883 O O . VAL A 1 110 ? -2.351 9.288 9.270 1.00 88.25 110 VAL A O 1
ATOM 886 N N . ILE A 1 111 ? -1.026 10.171 7.683 1.00 89.31 111 ILE A N 1
ATOM 887 C CA . ILE A 1 111 ? -0.309 11.075 8.595 1.00 89.31 111 ILE A CA 1
ATOM 888 C C . ILE A 1 111 ? -1.297 12.018 9.285 1.00 89.31 111 ILE A C 1
ATOM 890 O O . ILE A 1 111 ? -1.279 12.135 10.510 1.00 89.31 111 ILE A O 1
ATOM 894 N N . TRP A 1 112 ? -2.197 12.643 8.522 1.00 86.19 112 TRP A N 1
ATOM 895 C CA . TRP A 1 112 ? -3.243 13.507 9.068 1.00 86.19 112 TRP A CA 1
ATOM 896 C C . TRP A 1 112 ? -4.161 12.761 10.045 1.00 86.19 112 TRP A C 1
ATOM 898 O O . TRP A 1 112 ? -4.435 13.251 11.142 1.00 86.19 112 TRP A O 1
ATOM 908 N N . HIS A 1 113 ? -4.6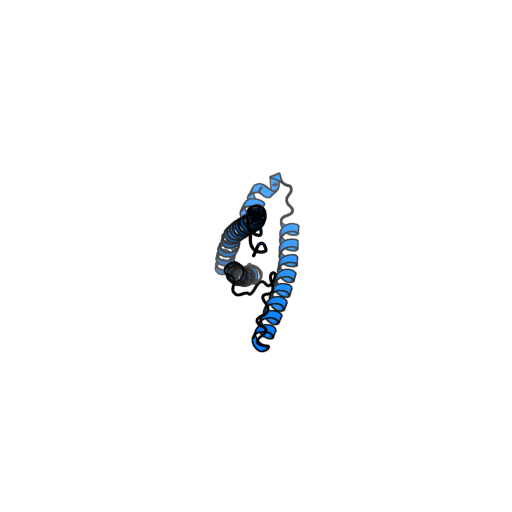05 11.552 9.692 1.00 84.88 113 HIS A N 1
ATOM 909 C CA . HIS A 1 113 ? -5.456 10.732 10.552 1.00 84.88 113 HIS A CA 1
ATOM 910 C C . HIS A 1 113 ? -4.783 10.392 11.884 1.00 84.88 113 HIS A C 1
ATOM 912 O O . HIS A 1 113 ? -5.393 10.559 12.943 1.00 84.88 113 HIS A O 1
ATOM 918 N N . ILE A 1 114 ? -3.521 9.956 11.837 1.00 84.81 114 ILE A N 1
ATOM 919 C CA . ILE A 1 114 ? -2.719 9.665 13.029 1.00 84.81 114 ILE A CA 1
ATOM 920 C C . ILE A 1 114 ? -2.529 10.943 13.849 1.00 84.81 114 ILE A C 1
ATOM 922 O O . ILE A 1 114 ? -2.750 10.920 15.057 1.00 84.81 114 ILE A O 1
ATOM 926 N N . TYR A 1 115 ? -2.192 12.067 13.211 1.00 84.88 115 TYR A N 1
ATOM 927 C CA . TYR A 1 115 ? -2.015 13.355 13.883 1.00 84.88 115 TYR A CA 1
ATOM 928 C C . TYR A 1 115 ? -3.263 13.760 14.676 1.00 84.88 115 TYR A C 1
ATOM 930 O O . TYR A 1 115 ? -3.162 14.026 15.877 1.00 84.88 115 TYR A O 1
ATOM 938 N N . VAL A 1 116 ? -4.439 13.740 14.040 1.00 79.94 116 VAL A N 1
ATOM 939 C CA . VAL A 1 116 ? -5.715 14.076 14.689 1.00 79.94 116 VAL A CA 1
ATOM 940 C C . VAL A 1 116 ? -6.004 13.120 15.843 1.00 79.94 116 VAL A C 1
ATOM 942 O O . VAL A 1 116 ? -6.399 13.570 16.915 1.00 79.94 116 VAL A O 1
ATOM 945 N N . LYS A 1 117 ? -5.788 11.811 15.674 1.00 76.31 117 LYS A N 1
ATOM 946 C CA . LYS A 1 117 ? -6.025 10.822 16.739 1.00 76.31 117 LYS A CA 1
ATOM 947 C C . LYS A 1 117 ? -5.083 11.001 17.930 1.00 76.31 117 LYS A C 1
ATOM 949 O O . LYS A 1 117 ? -5.549 10.951 19.067 1.00 76.31 117 LYS A O 1
ATOM 954 N N . SER A 1 118 ? -3.804 11.257 17.682 1.00 77.94 118 SER A N 1
ATOM 955 C CA . SER A 1 118 ? -2.800 11.465 18.729 1.00 77.94 118 SER A CA 1
ATOM 956 C C . SER A 1 118 ? -3.038 12.759 19.513 1.00 77.94 118 SER A C 1
ATOM 958 O O . SER A 1 118 ? -2.894 12.766 20.732 1.00 77.94 118 SER A O 1
ATOM 960 N N . HIS A 1 119 ? -3.473 13.838 18.854 1.00 69.06 119 HIS A N 1
ATOM 961 C CA . HIS A 1 119 ? -3.720 15.126 19.516 1.00 69.06 119 HIS A CA 1
ATOM 962 C C . HIS A 1 119 ? -5.137 15.250 20.100 1.00 69.06 119 HIS A C 1
ATOM 964 O O . HIS A 1 119 ? -5.329 15.959 21.087 1.00 69.06 119 HIS A O 1
ATOM 970 N N . ALA A 1 120 ? -6.123 14.508 19.586 1.00 57.78 120 ALA A N 1
ATOM 971 C CA . ALA A 1 120 ? -7.462 14.440 20.177 1.00 57.78 120 ALA A CA 1
ATOM 972 C C . ALA A 1 120 ? -7.460 13.815 21.585 1.00 57.78 120 ALA A C 1
ATOM 974 O O . ALA A 1 120 ? -8.318 14.146 22.404 1.00 57.78 120 ALA A O 1
ATOM 975 N N . LEU A 1 121 ? -6.493 12.942 21.893 1.00 51.31 121 LEU A N 1
ATOM 976 C CA . LEU A 1 121 ? -6.349 12.333 23.220 1.00 51.31 121 LEU A CA 1
ATOM 977 C C . LEU A 1 121 ? -5.761 13.293 24.271 1.00 51.31 121 LEU A C 1
ATOM 979 O O . LEU A 1 121 ? -5.988 13.088 25.461 1.00 51.31 121 LEU A O 1
ATOM 983 N N . VAL A 1 122 ? -5.070 14.363 23.861 1.00 55.19 122 VAL A N 1
ATOM 984 C CA . VAL A 1 122 ? -4.465 15.346 24.783 1.00 55.19 122 VAL A CA 1
ATOM 985 C C . VAL A 1 122 ? -5.481 16.401 25.248 1.00 55.19 122 VAL A C 1
ATOM 987 O O . VAL A 1 122 ? -5.365 16.939 26.348 1.00 55.19 122 VAL A O 1
ATOM 990 N N . VAL A 1 123 ? -6.530 16.665 24.461 1.00 48.75 123 VAL A N 1
ATOM 991 C CA . VAL A 1 123 ? -7.483 17.765 24.717 1.00 48.75 123 VAL A CA 1
ATOM 992 C C . VAL A 1 123 ? -8.560 17.425 25.763 1.00 48.75 123 VAL A C 1
ATOM 994 O O . VAL A 1 123 ? -9.257 18.316 26.240 1.00 48.75 123 VAL A O 1
ATOM 997 N N . LYS A 1 124 ? -8.668 16.179 26.245 1.00 46.53 124 LYS A N 1
ATOM 998 C CA . LYS A 1 124 ? -9.616 15.828 27.323 1.00 46.53 124 LYS A CA 1
ATOM 999 C C . LYS A 1 124 ? -8.991 15.960 28.722 1.00 46.53 124 LYS A C 1
ATOM 1001 O O . LYS A 1 124 ? -8.997 15.018 29.514 1.00 46.53 124 LYS A O 1
ATOM 1006 N N . LYS A 1 125 ? -8.449 17.136 29.055 1.00 44.88 125 LYS A N 1
ATOM 1007 C CA . LYS A 1 125 ? -8.026 17.461 30.429 1.00 44.88 125 LYS A CA 1
ATOM 1008 C C . LYS A 1 125 ? -9.281 17.704 31.278 1.00 44.88 125 LYS A C 1
ATOM 1010 O O . LYS A 1 125 ? -9.870 18.770 31.204 1.00 44.88 125 LYS A O 1
ATOM 1015 N N . ARG A 1 126 ? -9.701 16.663 32.011 1.00 46.81 126 ARG A N 1
ATOM 1016 C CA . ARG A 1 126 ? -10.651 16.643 33.147 1.00 46.81 126 ARG A CA 1
ATOM 1017 C C . ARG A 1 126 ? -11.241 18.023 33.500 1.00 46.81 126 ARG A C 1
ATOM 1019 O O . ARG A 1 126 ? -10.610 18.798 34.213 1.00 46.81 126 ARG A O 1
ATOM 1026 N N . GLU A 1 127 ? -12.483 18.282 33.099 1.00 47.81 127 GLU A N 1
ATOM 1027 C CA . GLU A 1 127 ? -13.315 19.233 33.835 1.00 47.81 127 GLU A CA 1
ATOM 1028 C C . GLU A 1 127 ? -13.652 18.578 35.177 1.00 47.81 127 GLU A C 1
ATOM 1030 O O . GLU A 1 127 ? -14.551 17.747 35.297 1.00 47.81 127 GLU A O 1
ATOM 1035 N N . THR A 1 128 ? -12.849 18.875 36.195 1.00 49.16 128 THR A N 1
ATOM 1036 C CA . THR A 1 128 ? -13.219 18.643 37.588 1.00 49.16 128 THR A CA 1
ATOM 1037 C C . THR A 1 128 ? -14.448 19.487 37.886 1.00 49.16 128 THR A C 1
ATOM 1039 O O . THR A 1 128 ? -14.352 20.703 38.043 1.00 49.16 128 THR A O 1
ATOM 1042 N N . THR A 1 129 ? -15.606 18.837 37.945 1.00 44.62 129 THR A N 1
ATOM 1043 C CA . THR A 1 129 ? -16.848 19.406 38.463 1.00 44.62 129 THR A CA 1
ATOM 1044 C C . THR A 1 129 ? -16.580 20.020 39.843 1.00 44.62 129 THR A C 1
ATOM 1046 O O . THR A 1 129 ? -16.080 19.313 40.724 1.00 44.62 129 THR A O 1
ATOM 1049 N N . PRO A 1 130 ? -16.877 21.308 40.086 1.00 43.75 130 PRO A N 1
ATOM 1050 C CA . PRO A 1 130 ? -16.762 21.861 41.422 1.00 43.75 130 PRO A CA 1
ATOM 1051 C C . PRO A 1 130 ? -17.905 21.297 42.272 1.00 43.75 130 PRO A C 1
ATOM 1053 O O . PRO A 1 130 ? -19.076 21.608 42.057 1.00 43.75 130 PRO A O 1
ATOM 1056 N N . ILE A 1 131 ? -17.566 20.468 43.260 1.00 53.06 131 ILE A N 1
ATOM 1057 C CA . ILE A 1 131 ? -18.477 20.104 44.348 1.00 53.06 131 ILE A CA 1
ATOM 1058 C C . ILE A 1 131 ? -18.743 21.380 45.154 1.00 53.06 131 ILE A C 1
ATOM 1060 O O . ILE A 1 131 ? -17.997 21.724 46.067 1.00 53.06 131 ILE A O 1
ATOM 1064 N N . LYS A 1 132 ? -19.800 22.116 44.807 1.00 48.94 132 LYS A N 1
ATOM 1065 C CA . LYS A 1 132 ? -20.413 23.123 45.680 1.00 48.94 132 LYS A CA 1
ATOM 1066 C C . LYS A 1 132 ? -21.925 23.119 45.491 1.00 48.94 132 LYS A C 1
ATOM 1068 O O . LYS A 1 132 ? -22.430 23.798 44.605 1.00 48.94 132 LYS A O 1
ATOM 1073 N N . LYS A 1 133 ? -22.613 22.378 46.365 1.00 43.47 133 LYS A N 1
ATOM 1074 C CA . LYS A 1 133 ? -23.830 22.768 47.112 1.00 43.47 133 LYS A CA 1
ATOM 1075 C C . LYS A 1 133 ? -24.545 21.512 47.622 1.00 43.47 133 LYS A C 1
ATOM 1077 O O . LYS A 1 133 ? -25.501 21.041 47.029 1.00 43.47 133 LYS A O 1
ATOM 1082 N N . PHE A 1 134 ? -24.073 20.996 48.751 1.00 43.53 134 PHE A N 1
ATOM 1083 C CA . PHE A 1 134 ? -24.896 20.202 49.667 1.00 43.53 134 PHE A CA 1
ATOM 1084 C C . PHE A 1 134 ? -24.569 20.658 51.091 1.00 43.53 134 PHE A C 1
ATOM 1086 O O . PHE A 1 134 ? -24.004 19.943 51.906 1.00 43.53 134 PHE A O 1
ATOM 1093 N N . VAL A 1 135 ? -24.832 21.938 51.345 1.00 52.38 135 VAL A N 1
ATOM 1094 C CA . VAL A 1 135 ? -24.900 22.501 52.691 1.00 52.38 135 VAL A CA 1
ATOM 1095 C C . VAL A 1 135 ? -26.194 23.305 52.714 1.00 52.38 135 VAL A C 1
ATOM 1097 O O . VAL A 1 135 ? -26.429 24.103 51.807 1.00 52.38 135 VAL A O 1
ATOM 1100 N N . ILE A 1 136 ? -26.990 23.076 53.762 1.00 50.50 136 ILE A N 1
ATOM 1101 C CA . ILE A 1 136 ? -28.287 23.684 54.107 1.00 50.50 136 ILE A CA 1
ATOM 1102 C C . ILE A 1 136 ? -29.522 22.935 53.570 1.00 50.50 136 ILE A C 1
ATOM 1104 O O . ILE A 1 136 ? -30.239 23.441 52.716 1.00 50.50 136 ILE A O 1
ATOM 1108 N N . GLN A 1 137 ? -29.821 21.762 54.147 1.00 44.91 137 GLN A N 1
ATOM 1109 C CA . GLN A 1 137 ? -31.214 21.342 54.379 1.00 44.91 137 GLN A CA 1
ATOM 1110 C C . GLN A 1 137 ? -31.322 20.247 55.467 1.00 44.91 137 GLN A C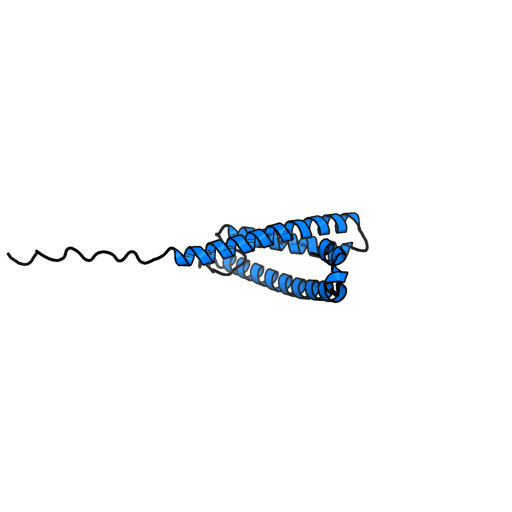 1
ATOM 1112 O O . GLN A 1 137 ? -31.704 19.119 55.190 1.00 44.91 137 GLN A O 1
ATOM 1117 N N . SER A 1 138 ? -30.962 20.557 56.718 1.00 41.81 138 SER A N 1
ATOM 1118 C CA . SER A 1 138 ? -31.416 19.762 57.885 1.00 41.81 138 SER A CA 1
ATOM 1119 C C . SER A 1 138 ? -31.407 20.542 59.210 1.00 41.81 138 SER A C 1
ATOM 1121 O O . SER A 1 138 ? -31.165 19.993 60.279 1.00 41.81 138 SER A O 1
ATOM 1123 N N . LEU A 1 139 ? -31.723 21.838 59.147 1.00 47.00 139 LEU A N 1
ATOM 1124 C CA . LEU A 1 139 ? -32.254 22.573 60.296 1.00 47.00 139 LEU A CA 1
ATOM 1125 C C . LEU A 1 139 ? -33.649 23.069 59.926 1.00 47.00 139 LEU A C 1
ATOM 1127 O O . LEU A 1 139 ? -33.785 24.153 59.356 1.00 47.00 139 LEU A O 1
ATOM 1131 N N . LYS A 1 140 ? -34.642 22.217 60.181 1.00 40.47 140 LYS A N 1
ATOM 1132 C CA . LYS A 1 140 ? -36.018 22.527 60.587 1.00 40.47 140 LYS A CA 1
ATOM 1133 C C . LYS A 1 140 ? -36.747 21.221 60.864 1.00 40.47 140 LYS A C 1
ATOM 1135 O O . LYS A 1 140 ? -36.646 20.322 60.003 1.00 40.47 140 LYS A O 1
#

pLDDT: mean 76.36, std 18.32, range [40.47, 96.06]

Foldseek 3Di:
DLVVCVVCVVVVVNPSVVVVVVVVVVLVVVVVVLVVLVVVVVVCVVVVPPDDDPDGLDDPDPNSVVSNVLNVLLNVLVVQLVPCVVPPVPSNVVSVVCNVVSVVVVVVVVVVVVVCVVVVVVPPPDPPDDPDDDPDDDDD

Secondary structure (DSSP, 8-state):
-HHHHHHHTTTTT--HHHHHHHHHHHHHHHHHHHHHHHHHHHHHHHTT-----TT-SSSSSHHHHHHHHHHHHHHHHHHHHHHHTTT-HHHHHHHHHHHHHHHHHHHHHHHHHHHHHHHHTTS------------S----

Radius of gyration: 24.31 Å; chains: 1; bounding box: 59×36×83 Å

Sequence (140 aa):
LSMVGAKYGWILNYDIATADYIHRVFAAIYVILTVIAIGYEVMRAVKRDDRRLPWFIIGRSGYQIFTFITTLIFIITGAIVWLCMDTNEAAAAFALFVHEKLTYFVIGSVIWHIYVKSHALVVKKRETTPIKKFVIQSLK